Protein AF-A0A2B7Y7U6-F1 (afdb_monomer_lite)

Structure (mmCIF, N/CA/C/O backbone):
data_AF-A0A2B7Y7U6-F1
#
_entry.id   AF-A0A2B7Y7U6-F1
#
loop_
_atom_site.group_PDB
_atom_site.id
_atom_site.type_symbol
_atom_site.label_atom_id
_atom_site.label_alt_id
_atom_site.label_comp_id
_atom_site.label_asym_id
_atom_site.label_entity_id
_atom_site.label_seq_id
_atom_site.pdbx_PDB_ins_code
_atom_site.Cartn_x
_atom_site.Cartn_y
_atom_site.Cartn_z
_atom_site.occupancy
_atom_site.B_iso_or_equiv
_atom_site.auth_seq_id
_atom_site.auth_comp_id
_atom_site.auth_asym_id
_atom_site.auth_atom_id
_atom_site.pdbx_PDB_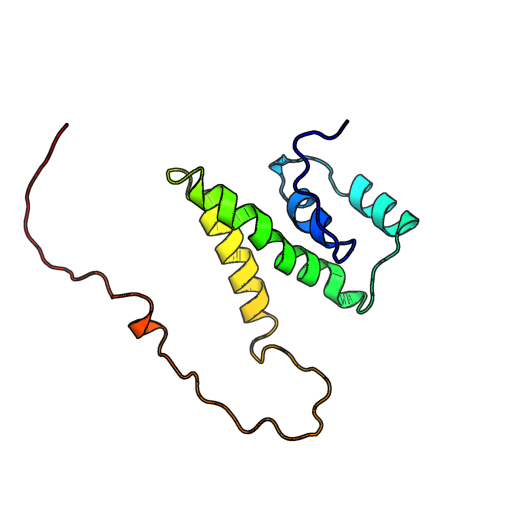model_num
ATOM 1 N N . MET A 1 1 ? -9.573 9.552 -15.386 1.00 75.38 1 MET A N 1
ATOM 2 C CA . MET A 1 1 ? -10.136 8.396 -16.118 1.00 75.38 1 MET A CA 1
ATOM 3 C C . MET A 1 1 ? -9.282 7.186 -15.773 1.00 75.38 1 MET A C 1
ATOM 5 O O . MET A 1 1 ? -8.075 7.367 -15.675 1.00 75.38 1 MET A O 1
ATOM 9 N N . LEU A 1 2 ? -9.892 6.034 -15.484 1.00 83.38 2 LEU A N 1
ATOM 10 C CA . LEU A 1 2 ? -9.206 4.809 -15.050 1.00 83.38 2 LEU A CA 1
ATOM 11 C C . LEU A 1 2 ? -9.377 3.739 -16.140 1.00 83.38 2 LEU A C 1
ATOM 13 O O . LEU A 1 2 ? -10.481 3.601 -16.663 1.00 83.38 2 LEU A O 1
ATOM 17 N N . PHE A 1 3 ? -8.309 3.019 -16.477 1.00 90.38 3 PHE A N 1
ATOM 18 C CA . PHE A 1 3 ? -8.276 1.981 -17.516 1.00 90.38 3 PHE A CA 1
ATOM 19 C C . PHE A 1 3 ? -7.699 0.680 -16.940 1.00 90.38 3 PHE A C 1
ATOM 21 O O . PHE A 1 3 ? -7.155 0.704 -15.836 1.00 90.38 3 PHE A O 1
ATOM 28 N N . ASP A 1 4 ? -7.840 -0.431 -17.670 1.00 91.06 4 ASP A N 1
ATOM 29 C CA . ASP A 1 4 ? -7.287 -1.751 -17.319 1.00 91.06 4 ASP A CA 1
ATOM 30 C C . ASP A 1 4 ? -7.669 -2.225 -15.907 1.00 91.06 4 ASP A C 1
ATOM 32 O O . ASP A 1 4 ? -6.826 -2.557 -15.070 1.00 91.06 4 ASP A O 1
ATOM 36 N N . SER A 1 5 ? -8.975 -2.226 -15.613 1.00 87.38 5 SER A N 1
ATOM 37 C CA . SER A 1 5 ? -9.464 -2.598 -14.287 1.00 87.38 5 SER A CA 1
ATOM 38 C C . SER A 1 5 ? -9.213 -4.079 -13.981 1.00 87.38 5 SER A C 1
ATOM 40 O O . SER A 1 5 ? -9.676 -4.981 -14.673 1.00 87.38 5 SER A O 1
ATOM 42 N N . CYS A 1 6 ? -8.532 -4.337 -12.865 1.00 89.00 6 CYS A N 1
ATOM 43 C CA . CYS A 1 6 ? -8.446 -5.658 -12.242 1.00 89.00 6 CYS A CA 1
ATOM 44 C C . CYS A 1 6 ? -9.458 -5.732 -11.089 1.00 89.00 6 CYS A C 1
ATOM 46 O O . CYS A 1 6 ? -9.090 -5.861 -9.918 1.00 89.00 6 CYS A O 1
ATOM 48 N N . ALA A 1 7 ? -10.735 -5.527 -11.432 1.00 90.50 7 ALA A N 1
ATOM 49 C CA . ALA A 1 7 ? -11.817 -5.387 -10.465 1.00 90.50 7 ALA A CA 1
ATOM 50 C C . ALA A 1 7 ? -12.068 -6.696 -9.707 1.00 90.50 7 ALA A C 1
ATOM 52 O O . ALA A 1 7 ? -12.068 -7.784 -10.280 1.00 90.50 7 ALA A O 1
ATOM 53 N N . PHE A 1 8 ? -12.317 -6.576 -8.409 1.00 91.94 8 PHE A N 1
ATOM 54 C CA . PHE A 1 8 ? -12.703 -7.676 -7.537 1.00 91.94 8 PHE A CA 1
ATOM 55 C C . PHE A 1 8 ? -13.591 -7.131 -6.419 1.00 91.94 8 PHE A C 1
ATOM 57 O O . PHE A 1 8 ? -13.608 -5.928 -6.157 1.00 91.94 8 PHE A O 1
ATOM 64 N N . TRP A 1 9 ? -14.346 -8.010 -5.768 1.00 94.81 9 TRP A N 1
ATOM 65 C CA . TRP A 1 9 ? -15.135 -7.641 -4.598 1.00 94.81 9 TRP A CA 1
ATOM 66 C C . TRP A 1 9 ? -14.305 -7.889 -3.338 1.00 94.81 9 TRP A C 1
ATOM 68 O O . TRP A 1 9 ? -13.852 -9.010 -3.105 1.00 94.81 9 TRP A O 1
ATOM 78 N N . GLY A 1 10 ? -14.060 -6.845 -2.552 1.00 92.00 10 GLY A N 1
ATOM 79 C CA . GLY A 1 10 ? -13.177 -6.920 -1.396 1.00 92.00 10 GLY A CA 1
ATOM 80 C C . GLY A 1 10 ? -13.219 -5.662 -0.540 1.00 92.00 10 GLY A C 1
ATOM 81 O O . GLY A 1 10 ? -14.082 -4.800 -0.710 1.00 92.00 10 GLY A O 1
ATOM 82 N N . HIS A 1 11 ? -12.279 -5.574 0.398 1.00 94.31 11 HIS A N 1
ATOM 83 C CA . HIS A 1 11 ? -12.168 -4.424 1.287 1.00 94.31 11 HIS A CA 1
ATOM 84 C C . HIS A 1 11 ? -11.877 -3.148 0.485 1.00 94.31 11 HIS A C 1
ATOM 86 O O . HIS A 1 11 ? -10.999 -3.144 -0.375 1.00 94.31 11 HIS A O 1
ATOM 92 N N . ASN A 1 12 ? -12.589 -2.058 0.774 1.00 92.44 12 ASN A N 1
ATOM 93 C CA . ASN A 1 12 ? -12.475 -0.796 0.031 1.00 92.44 12 ASN A CA 1
ATOM 94 C C . ASN A 1 12 ? -11.057 -0.200 0.077 1.00 92.44 12 ASN A C 1
ATOM 96 O O . ASN A 1 12 ? -10.655 0.511 -0.836 1.00 92.44 12 ASN A O 1
ATOM 100 N N . GLU A 1 13 ? -10.292 -0.470 1.135 1.00 93.12 13 GLU A N 1
ATOM 101 C CA . GLU A 1 13 ? -8.903 -0.014 1.255 1.00 93.12 13 GLU A CA 1
ATOM 102 C C . GLU A 1 13 ? -7.922 -0.842 0.408 1.00 93.12 13 GLU A C 1
ATOM 104 O O . GLU A 1 13 ? -6.768 -0.459 0.265 1.00 93.12 13 GLU A O 1
ATOM 109 N N . ALA A 1 14 ? -8.341 -1.961 -0.189 1.00 90.75 14 ALA A N 1
ATOM 110 C CA . ALA A 1 14 ? -7.427 -2.843 -0.912 1.00 90.75 14 ALA A CA 1
ATOM 111 C C . ALA A 1 14 ? -6.788 -2.178 -2.146 1.00 90.75 14 ALA A C 1
ATOM 113 O O . ALA A 1 14 ? -5.606 -2.397 -2.415 1.00 90.75 14 ALA A O 1
ATOM 114 N N . ASP A 1 15 ? -7.520 -1.303 -2.842 1.00 88.38 15 ASP A N 1
ATOM 115 C CA . ASP A 1 15 ? -6.984 -0.551 -3.986 1.00 88.38 15 ASP A CA 1
ATOM 116 C C . ASP A 1 15 ? -6.022 0.576 -3.573 1.00 88.38 15 ASP A C 1
ATOM 118 O O . ASP A 1 15 ? -5.200 1.038 -4.370 1.00 88.38 15 ASP A O 1
ATOM 122 N N . LEU A 1 16 ? -6.056 0.996 -2.306 1.00 88.62 16 LEU A N 1
ATOM 123 C CA . LEU A 1 16 ? -5.178 2.044 -1.793 1.00 88.62 16 LEU A CA 1
ATOM 124 C C . LEU A 1 16 ? -3.721 1.583 -1.662 1.00 88.62 16 LEU A C 1
ATOM 126 O O . LEU A 1 16 ? -2.813 2.415 -1.753 1.00 88.62 16 LEU A O 1
ATOM 130 N N . GLY A 1 17 ? -3.488 0.276 -1.493 1.00 81.44 17 GLY A N 1
ATOM 131 C CA . GLY A 1 17 ? -2.144 -0.302 -1.415 1.00 81.44 17 GLY A CA 1
ATOM 132 C C . GLY A 1 17 ? -1.309 0.020 -2.657 1.00 81.44 17 GLY A C 1
ATOM 133 O O . GLY A 1 17 ? -0.164 0.455 -2.549 1.00 81.44 17 GLY A O 1
ATOM 134 N N . THR A 1 18 ? -1.908 -0.079 -3.849 1.00 78.88 18 THR A N 1
ATOM 135 C CA . THR A 1 18 ? -1.268 0.309 -5.118 1.00 78.88 18 THR A CA 1
ATOM 136 C C . THR A 1 18 ? -0.949 1.795 -5.163 1.00 78.88 18 THR A C 1
ATOM 138 O O . THR A 1 18 ? 0.113 2.199 -5.628 1.00 78.88 18 THR A O 1
ATOM 141 N N . TRP A 1 19 ? -1.884 2.612 -4.688 1.00 83.12 19 TRP A N 1
ATOM 142 C CA . TRP A 1 19 ? -1.875 4.065 -4.807 1.00 83.12 19 TRP A CA 1
ATOM 143 C C . TRP A 1 19 ? -0.902 4.763 -3.851 1.00 83.12 19 TRP A C 1
ATOM 145 O O . TRP A 1 19 ? -0.574 5.929 -4.073 1.00 83.12 19 TRP A O 1
ATOM 155 N N . ARG A 1 20 ? -0.392 4.057 -2.828 1.00 79.25 20 ARG A N 1
ATOM 156 C CA . ARG A 1 20 ? 0.719 4.532 -1.978 1.00 79.25 20 ARG A CA 1
ATOM 157 C C . ARG A 1 20 ? 2.039 4.600 -2.735 1.00 79.25 20 ARG A C 1
ATOM 159 O O . ARG A 1 20 ? 2.899 5.407 -2.389 1.00 79.25 20 ARG A O 1
ATOM 166 N N . ALA A 1 21 ? 2.221 3.762 -3.753 1.00 78.88 21 ALA A N 1
ATOM 167 C CA . ALA A 1 21 ? 3.472 3.735 -4.483 1.00 78.88 21 ALA A CA 1
ATOM 168 C C . ALA A 1 21 ? 3.722 5.074 -5.189 1.00 78.88 21 ALA A C 1
ATOM 170 O O . ALA A 1 21 ? 2.869 5.575 -5.927 1.00 78.88 21 ALA A O 1
ATOM 171 N N . ALA A 1 22 ? 4.936 5.610 -5.024 1.00 79.31 22 ALA A N 1
ATOM 172 C CA . ALA A 1 22 ? 5.340 6.910 -5.566 1.00 79.31 22 ALA A CA 1
ATOM 173 C C . ALA A 1 22 ? 5.062 7.060 -7.074 1.00 79.31 22 ALA A C 1
ATOM 175 O O . ALA A 1 22 ? 4.768 8.154 -7.547 1.00 79.31 22 ALA A O 1
ATOM 176 N N . ARG A 1 23 ? 5.073 5.943 -7.816 1.00 81.31 23 ARG A N 1
ATOM 177 C CA . ARG A 1 23 ? 4.791 5.870 -9.258 1.00 81.31 23 ARG A CA 1
ATOM 178 C C . ARG A 1 23 ? 3.430 6.445 -9.681 1.00 81.31 23 ARG A C 1
ATOM 180 O O . ARG A 1 23 ? 3.315 6.883 -10.817 1.00 81.31 23 ARG A O 1
ATOM 187 N N . TYR A 1 24 ? 2.424 6.468 -8.801 1.00 83.38 24 TYR A N 1
ATOM 188 C CA . TYR A 1 24 ? 1.087 6.988 -9.133 1.00 83.38 24 TYR A CA 1
ATOM 189 C C . TYR A 1 24 ? 0.865 8.451 -8.753 1.00 83.38 24 TYR A C 1
ATOM 191 O O . TYR A 1 24 ? -0.141 9.027 -9.155 1.00 83.38 24 TYR A O 1
ATOM 199 N N . ASN A 1 25 ? 1.782 9.056 -7.992 1.00 82.81 25 ASN A N 1
ATOM 200 C CA . ASN A 1 25 ? 1.777 10.483 -7.660 1.00 82.81 25 ASN A CA 1
ATOM 201 C C . ASN A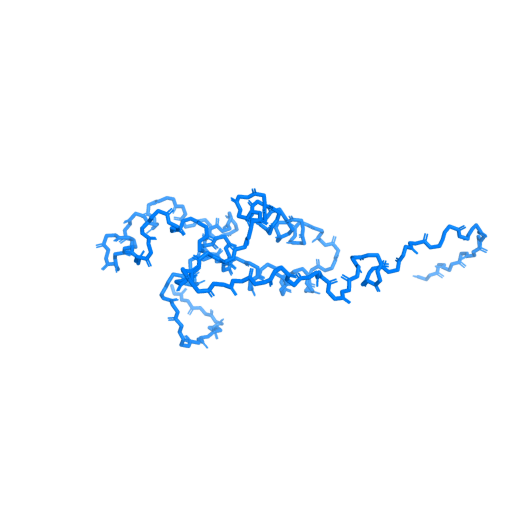 1 25 ? 0.422 11.052 -7.164 1.00 82.81 25 ASN A C 1
ATOM 203 O O . ASN A 1 25 ? 0.087 12.205 -7.427 1.00 82.81 25 ASN A O 1
ATOM 207 N N . LEU A 1 26 ? -0.375 10.252 -6.446 1.00 84.12 26 LEU A N 1
ATOM 208 C CA . LEU A 1 26 ? -1.661 10.695 -5.885 1.00 84.12 26 LEU A CA 1
ATOM 209 C C . LEU A 1 26 ? 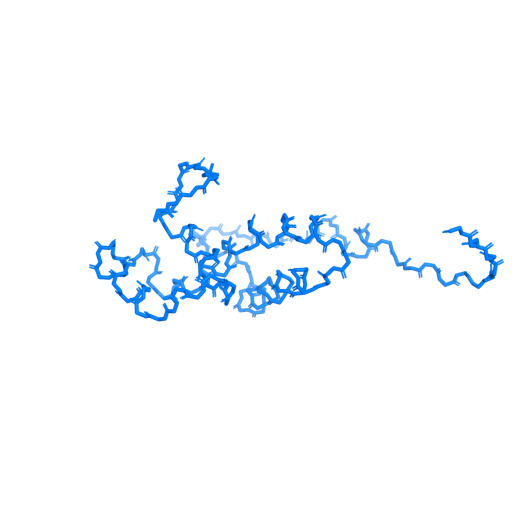-1.465 11.591 -4.649 1.00 84.12 26 LEU A C 1
ATOM 211 O O . LEU A 1 26 ? -2.222 12.537 -4.424 1.00 84.12 26 LEU A O 1
ATOM 215 N N . GLY A 1 27 ? -0.412 11.315 -3.872 1.00 81.75 27 GLY A N 1
ATOM 216 C CA . GLY A 1 27 ? 0.033 12.132 -2.744 1.00 81.75 27 GLY A CA 1
ATOM 217 C C . GLY A 1 27 ? -0.925 12.167 -1.545 1.00 81.75 27 GLY A C 1
ATOM 218 O O . GLY A 1 27 ? -2.023 11.612 -1.548 1.00 81.75 27 GLY A O 1
ATOM 219 N N . ALA A 1 28 ? -0.508 12.861 -0.484 1.00 86.06 28 ALA A N 1
ATOM 220 C CA . ALA A 1 28 ? -1.285 13.005 0.751 1.00 86.06 28 ALA A CA 1
ATOM 221 C C . ALA A 1 28 ? -2.692 13.635 0.583 1.00 86.06 28 ALA A C 1
ATOM 223 O O . ALA A 1 28 ? -3.604 13.205 1.301 1.00 86.06 28 ALA A O 1
ATOM 224 N N . PRO A 1 29 ? -2.923 14.610 -0.328 1.00 91.12 29 PRO A N 1
ATOM 225 C CA . PRO A 1 29 ? -4.250 15.201 -0.517 1.00 91.12 29 PRO A CA 1
ATOM 226 C C . PRO A 1 29 ? -5.306 14.176 -0.932 1.00 91.12 29 PRO A C 1
ATOM 228 O O . PRO A 1 29 ? -6.414 14.191 -0.398 1.00 91.12 29 PRO A O 1
ATOM 231 N N . PHE A 1 30 ? -4.944 13.239 -1.814 1.00 91.44 30 PHE A N 1
ATOM 232 C CA . PHE A 1 30 ? -5.837 12.172 -2.252 1.00 91.44 30 PHE A CA 1
ATOM 233 C C . PHE A 1 30 ? -6.300 11.309 -1.071 1.00 91.44 30 PHE A C 1
ATOM 235 O O . PHE A 1 30 ? -7.498 11.160 -0.834 1.00 91.44 30 PHE A O 1
ATOM 242 N N . PHE A 1 31 ? -5.358 10.809 -0.266 1.00 90.50 31 PHE A N 1
ATOM 243 C CA . PHE A 1 31 ? -5.682 9.974 0.893 1.00 90.50 31 PHE A CA 1
ATOM 244 C C . PHE A 1 31 ? -6.474 10.730 1.962 1.00 90.50 31 PHE A C 1
ATOM 246 O O . PHE A 1 31 ? -7.269 10.131 2.683 1.00 90.50 31 PHE A O 1
ATOM 253 N N . LYS A 1 32 ? -6.267 12.044 2.109 1.00 92.38 32 LYS A N 1
ATOM 254 C CA . LYS A 1 32 ? -7.060 12.875 3.024 1.00 92.38 32 LYS A CA 1
ATOM 255 C C . LYS A 1 32 ? -8.527 12.936 2.589 1.00 92.38 32 LYS A C 1
ATOM 257 O O . LYS A 1 32 ? -9.406 12.679 3.408 1.00 92.38 32 LYS A O 1
ATOM 262 N N . GLU A 1 33 ? -8.787 13.222 1.316 1.00 94.94 33 GLU A N 1
ATOM 263 C CA . GLU A 1 33 ? -10.157 13.284 0.796 1.00 94.94 33 GLU A CA 1
ATOM 264 C C . GLU A 1 33 ? -10.822 11.904 0.733 1.00 94.94 33 GLU A C 1
ATOM 266 O O . GLU A 1 33 ? -12.006 11.786 1.045 1.00 94.94 33 GLU A O 1
ATOM 271 N N . TYR A 1 34 ? -10.067 10.845 0.416 1.00 93.38 34 TYR A N 1
ATOM 272 C CA . TYR A 1 34 ? -10.576 9.472 0.459 1.00 93.38 34 TYR A CA 1
ATOM 273 C C . TYR A 1 34 ? -11.067 9.108 1.864 1.00 93.38 34 TYR A C 1
ATOM 275 O O . TYR A 1 34 ? -12.220 8.713 2.030 1.00 93.38 34 TYR A O 1
ATOM 283 N N . ARG A 1 35 ? -10.232 9.332 2.890 1.00 92.94 35 ARG A N 1
ATOM 284 C CA . ARG A 1 35 ? -10.592 9.083 4.297 1.00 92.94 35 ARG A CA 1
ATOM 285 C C . ARG A 1 35 ? -11.809 9.895 4.737 1.00 92.94 35 ARG A C 1
ATOM 287 O O . ARG A 1 35 ? -12.638 9.385 5.478 1.00 92.94 35 ARG A O 1
ATOM 294 N N . LYS A 1 36 ? -11.949 11.136 4.260 1.00 95.31 36 LYS A N 1
ATOM 295 C CA . LYS A 1 36 ? -13.115 11.983 4.554 1.00 95.31 36 LYS A CA 1
ATOM 296 C C . LYS A 1 36 ? -14.413 11.431 3.954 1.00 95.31 36 LYS A C 1
ATOM 298 O O . LYS A 1 36 ? -15.462 11.580 4.568 1.00 95.31 36 LYS A O 1
ATOM 303 N N . LYS A 1 37 ? -14.355 10.839 2.757 1.00 95.62 37 LYS A N 1
ATOM 304 C CA . LYS A 1 37 ? -15.540 10.338 2.041 1.00 95.62 37 LYS A CA 1
ATOM 305 C C . LYS A 1 37 ? -15.934 8.919 2.436 1.00 95.62 37 LYS A C 1
ATOM 307 O O . LYS A 1 37 ? -17.115 8.660 2.617 1.00 95.62 37 LYS A O 1
ATOM 312 N N . MET A 1 38 ? -14.958 8.021 2.531 1.00 94.50 38 MET A N 1
ATOM 313 C CA . MET A 1 38 ? -15.196 6.595 2.773 1.00 94.50 38 MET A CA 1
ATOM 314 C C . MET A 1 38 ? -15.104 6.217 4.251 1.00 94.50 38 MET A C 1
ATOM 316 O O . MET A 1 38 ? -15.628 5.181 4.645 1.00 94.50 38 MET A O 1
ATOM 320 N N . GLY A 1 39 ? -14.444 7.042 5.065 1.00 93.50 39 GLY A N 1
ATOM 321 C CA . GLY A 1 39 ? -14.036 6.656 6.409 1.00 93.50 39 GLY A CA 1
ATOM 322 C C . GLY A 1 39 ? -12.804 5.749 6.408 1.00 93.50 39 GLY A C 1
ATOM 323 O O . GLY A 1 39 ? -12.277 5.360 5.365 1.00 93.50 39 GLY A O 1
ATOM 324 N N . VAL A 1 40 ? -12.328 5.462 7.615 1.00 94.38 40 VAL A N 1
ATOM 325 C CA . VAL A 1 40 ? -11.253 4.507 7.908 1.00 94.38 40 VAL A CA 1
ATOM 326 C C . VAL A 1 40 ? -11.926 3.296 8.541 1.00 94.38 40 VAL A C 1
ATOM 328 O O . VAL A 1 40 ? -12.662 3.480 9.515 1.00 94.38 40 VAL A O 1
ATOM 331 N N . SER A 1 41 ? -11.708 2.096 8.001 1.00 92.88 41 SER A N 1
ATOM 332 C CA . SER A 1 41 ? -12.280 0.875 8.572 1.00 92.88 41 SER A CA 1
ATOM 333 C C . SER A 1 41 ? -11.636 0.553 9.921 1.00 92.88 41 SER A C 1
ATOM 335 O O . SER A 1 41 ? -10.463 0.862 10.151 1.00 92.88 41 SER A O 1
ATOM 337 N N . GLU A 1 42 ? -12.393 -0.078 10.815 1.00 91.50 42 GLU A N 1
ATOM 338 C CA . GLU A 1 42 ? -11.850 -0.574 12.082 1.00 91.50 42 GLU A CA 1
ATOM 339 C C . GLU A 1 42 ? -10.943 -1.802 11.848 1.00 91.50 42 GLU A C 1
ATOM 341 O O . GLU A 1 42 ? -11.251 -2.610 10.964 1.00 91.50 42 GLU A O 1
ATOM 346 N N . PRO A 1 43 ? -9.853 -1.977 12.621 1.00 92.25 43 PRO A N 1
ATOM 347 C CA . PRO A 1 43 ? -9.299 -1.044 13.615 1.00 92.25 43 PRO A CA 1
ATOM 348 C C . PRO A 1 43 ? -8.629 0.169 12.953 1.00 92.25 43 PRO A C 1
ATOM 350 O O . PRO A 1 43 ? -7.849 0.018 12.010 1.00 92.25 43 PRO A O 1
ATOM 353 N N . LYS A 1 44 ? -8.931 1.394 13.393 1.00 93.06 44 LYS A N 1
ATOM 354 C CA . LYS A 1 44 ? -8.427 2.614 12.727 1.00 93.06 44 LYS A CA 1
ATOM 355 C C . LYS A 1 44 ? -6.902 2.750 12.762 1.00 93.06 44 LYS A C 1
ATOM 357 O O . LYS A 1 44 ? -6.314 3.307 11.835 1.00 93.06 44 LYS A O 1
ATOM 362 N N . GLU A 1 45 ? -6.278 2.266 13.825 1.00 91.38 45 GLU A N 1
ATOM 363 C CA . GLU A 1 45 ? -4.835 2.255 14.058 1.00 91.38 45 GLU A CA 1
ATOM 364 C C . GLU A 1 45 ? -4.071 1.425 13.020 1.00 91.38 45 GLU A C 1
ATOM 366 O O . GLU A 1 45 ? -2.964 1.799 12.636 1.00 91.38 45 GLU A O 1
ATOM 371 N N . ASP A 1 46 ? -4.698 0.373 12.493 1.00 92.00 46 ASP A N 1
ATOM 372 C CA . ASP A 1 46 ? -4.088 -0.557 11.542 1.00 92.00 46 ASP A CA 1
ATOM 373 C C . ASP A 1 46 ? -4.228 -0.096 10.087 1.00 92.00 46 ASP A C 1
ATOM 375 O O . ASP A 1 46 ? -3.881 -0.829 9.163 1.00 92.00 46 ASP A O 1
ATOM 379 N N . TRP A 1 47 ? -4.737 1.113 9.836 1.00 91.88 47 TRP A N 1
ATOM 380 C CA . TRP A 1 47 ? -4.940 1.623 8.478 1.00 91.88 47 TRP A CA 1
ATOM 381 C C . TRP A 1 47 ? -3.674 1.532 7.616 1.00 91.88 47 TRP A C 1
ATOM 383 O O . TRP A 1 47 ? -3.718 1.040 6.489 1.00 91.88 47 TRP A O 1
ATOM 393 N N . ASP A 1 48 ? -2.533 2.018 8.111 1.00 92.00 48 ASP A N 1
ATOM 394 C CA . ASP A 1 48 ? -1.296 2.012 7.319 1.00 92.00 48 ASP A CA 1
ATOM 395 C C . ASP A 1 48 ? -0.745 0.591 7.134 1.00 92.00 48 ASP A C 1
ATOM 397 O O . ASP A 1 48 ? -0.259 0.250 6.056 1.00 92.00 48 ASP A O 1
ATOM 401 N N . ASP A 1 49 ? -0.901 -0.272 8.138 1.00 93.00 49 ASP A N 1
ATOM 402 C CA . ASP A 1 49 ? -0.442 -1.659 8.077 1.00 93.00 49 ASP A CA 1
ATOM 403 C C . ASP A 1 49 ? -1.315 -2.523 7.168 1.00 93.00 49 ASP A C 1
ATOM 405 O O . ASP A 1 49 ? -0.776 -3.318 6.403 1.00 93.00 49 ASP A O 1
ATOM 409 N N . ARG A 1 50 ? -2.637 -2.308 7.136 1.00 92.50 50 ARG A N 1
ATOM 410 C CA . ARG A 1 50 ? -3.524 -2.928 6.139 1.00 92.50 50 ARG A CA 1
ATOM 411 C C . ARG A 1 50 ? -3.138 -2.522 4.726 1.00 92.50 50 ARG A C 1
ATOM 413 O O . ARG A 1 50 ? -3.058 -3.366 3.841 1.00 92.50 50 ARG A O 1
ATOM 420 N N . ASN A 1 51 ? -2.851 -1.241 4.508 1.00 92.19 51 ASN A N 1
ATOM 421 C CA . ASN A 1 51 ? -2.414 -0.774 3.196 1.00 92.19 51 ASN A CA 1
ATOM 422 C C . ASN A 1 51 ? -1.063 -1.376 2.783 1.00 92.19 51 ASN A C 1
ATOM 424 O O . ASN A 1 51 ? -0.895 -1.751 1.622 1.00 92.19 51 ASN A O 1
ATOM 428 N N . ALA A 1 52 ? -0.121 -1.500 3.721 1.00 91.94 52 ALA A N 1
ATOM 429 C CA . ALA A 1 52 ? 1.133 -2.214 3.501 1.00 91.94 52 ALA A CA 1
ATOM 430 C C . ALA A 1 52 ? 0.900 -3.703 3.208 1.00 91.94 52 ALA A C 1
ATOM 432 O O . ALA A 1 52 ? 1.530 -4.251 2.310 1.00 91.94 52 ALA A O 1
ATOM 433 N N . LEU A 1 53 ? -0.056 -4.340 3.886 1.00 92.81 53 LEU A N 1
ATOM 434 C CA . LEU A 1 53 ? -0.438 -5.733 3.656 1.00 92.81 53 LEU A CA 1
ATOM 435 C C . LEU A 1 53 ? -1.084 -5.946 2.277 1.00 92.81 53 LEU A C 1
ATOM 437 O O . LEU A 1 53 ? -0.900 -6.999 1.667 1.00 92.81 53 LEU A O 1
ATOM 441 N N . TYR A 1 54 ? -1.811 -4.956 1.752 1.00 93.25 54 TYR A N 1
ATOM 442 C CA . TYR A 1 54 ? -2.409 -5.019 0.415 1.00 93.25 54 TYR A CA 1
ATOM 443 C C . TYR A 1 54 ? -1.421 -4.707 -0.718 1.00 93.25 54 TYR A C 1
ATOM 445 O O . TYR A 1 54 ? -1.634 -5.156 -1.846 1.00 93.25 54 TYR A O 1
ATOM 453 N N . ALA A 1 55 ? -0.329 -3.983 -0.456 1.00 91.06 55 ALA A N 1
ATOM 454 C CA . ALA A 1 55 ? 0.655 -3.614 -1.478 1.00 91.06 55 ALA A CA 1
ATOM 455 C C . ALA A 1 55 ? 1.299 -4.820 -2.214 1.00 91.06 55 ALA A C 1
ATOM 457 O O . ALA A 1 55 ? 1.352 -4.781 -3.452 1.00 91.06 55 ALA A O 1
ATOM 458 N N . PRO A 1 56 ? 1.685 -5.933 -1.543 1.00 91.69 56 PRO A N 1
ATOM 459 C CA . PRO A 1 56 ? 2.217 -7.132 -2.194 1.00 91.69 56 PRO A CA 1
ATOM 460 C C . PRO A 1 56 ? 1.347 -7.704 -3.315 1.00 91.69 56 PRO A C 1
ATOM 462 O O . PRO A 1 56 ? 1.893 -8.242 -4.278 1.00 91.69 56 PRO A O 1
ATOM 465 N N . ARG A 1 57 ? 0.014 -7.538 -3.254 1.00 90.88 57 ARG A N 1
ATOM 466 C CA . ARG A 1 57 ? -0.903 -7.957 -4.333 1.00 90.88 57 ARG A CA 1
ATOM 467 C C . ARG A 1 57 ? -0.503 -7.365 -5.685 1.00 90.88 57 ARG A C 1
ATOM 469 O O . ARG A 1 57 ? -0.718 -7.998 -6.713 1.00 90.88 57 ARG A O 1
ATOM 476 N N . TYR A 1 58 ? 0.067 -6.165 -5.682 1.00 89.25 58 TYR A N 1
ATOM 477 C CA . TYR A 1 58 ? 0.440 -5.430 -6.885 1.00 89.25 58 TYR A CA 1
ATOM 478 C C . TYR A 1 58 ? 1.947 -5.460 -7.134 1.00 89.25 58 TYR A C 1
ATOM 480 O O . TYR A 1 58 ? 2.373 -5.571 -8.282 1.00 89.25 58 TYR A O 1
ATOM 488 N N . ASP A 1 59 ? 2.761 -5.400 -6.081 1.00 91.31 59 ASP A N 1
ATOM 489 C CA . ASP A 1 59 ? 4.216 -5.351 -6.234 1.00 91.31 59 ASP A CA 1
ATOM 490 C C . ASP A 1 59 ? 4.817 -6.714 -6.637 1.00 91.31 59 ASP A C 1
ATOM 492 O O . ASP A 1 59 ? 5.794 -6.747 -7.387 1.00 91.31 59 ASP A O 1
ATOM 496 N N . LEU A 1 60 ? 4.208 -7.844 -6.244 1.00 93.19 60 LEU A N 1
ATOM 497 C CA . LEU A 1 60 ? 4.664 -9.177 -6.666 1.00 93.19 60 LEU A CA 1
ATOM 498 C C . LEU A 1 60 ? 4.446 -9.434 -8.171 1.00 93.19 60 LEU A C 1
ATOM 500 O O . LEU A 1 60 ? 5.408 -9.829 -8.835 1.00 93.19 60 LEU A O 1
ATOM 504 N N . PRO A 1 61 ? 3.261 -9.165 -8.764 1.00 93.25 61 PRO A N 1
ATOM 505 C CA . PRO A 1 61 ? 3.103 -9.218 -10.217 1.00 93.25 61 PRO A CA 1
ATOM 506 C C . PRO A 1 61 ? 4.061 -8.288 -10.969 1.00 93.25 61 PRO A C 1
ATOM 508 O O . PRO A 1 61 ? 4.616 -8.689 -11.991 1.00 93.25 61 PRO A O 1
ATOM 511 N N . LEU A 1 62 ? 4.310 -7.076 -10.456 1.00 90.88 62 LEU A N 1
ATOM 512 C CA . LEU A 1 62 ? 5.297 -6.168 -11.050 1.00 90.88 62 LEU A CA 1
ATOM 513 C C . LEU A 1 62 ? 6.706 -6.767 -11.007 1.00 90.88 62 LEU A C 1
ATOM 515 O O . LEU A 1 62 ? 7.417 -6.710 -12.005 1.00 90.88 62 LEU A O 1
ATOM 519 N N . SER A 1 63 ? 7.093 -7.412 -9.905 1.00 94.50 63 SER A N 1
ATOM 520 C CA . SER A 1 63 ? 8.373 -8.122 -9.821 1.00 94.50 63 SER A CA 1
ATOM 521 C C . SER A 1 63 ? 8.481 -9.276 -10.822 1.00 94.50 63 SER A C 1
ATOM 523 O O . SER A 1 63 ? 9.575 -9.540 -11.315 1.00 94.50 63 SER A O 1
ATOM 525 N N . ALA A 1 64 ? 7.383 -9.977 -11.111 1.00 95.25 64 ALA A N 1
ATOM 526 C CA . ALA A 1 64 ? 7.375 -11.058 -12.095 1.00 95.25 64 ALA A CA 1
ATOM 527 C C . ALA A 1 64 ? 7.472 -10.528 -13.536 1.00 95.25 64 ALA A C 1
ATOM 529 O O . ALA A 1 64 ? 8.125 -11.145 -14.378 1.00 95.25 64 ALA A O 1
ATOM 530 N N . MET A 1 65 ? 6.842 -9.383 -13.813 1.00 94.94 65 MET A N 1
ATOM 531 C CA . MET A 1 65 ? 6.848 -8.740 -15.128 1.00 94.94 65 MET A CA 1
ATOM 532 C C . MET A 1 65 ? 8.189 -8.057 -15.433 1.00 94.94 65 MET A C 1
ATOM 534 O O . MET A 1 65 ? 8.725 -8.205 -16.528 1.00 94.94 65 MET A O 1
ATOM 538 N N . PHE A 1 66 ? 8.760 -7.356 -14.454 1.00 92.88 66 PHE A N 1
ATOM 539 C CA . PHE A 1 66 ? 10.001 -6.590 -14.581 1.00 92.88 66 PHE A CA 1
ATOM 540 C C . PHE A 1 66 ? 11.153 -7.292 -13.858 1.00 92.88 66 PHE A C 1
ATOM 542 O O . PHE A 1 66 ? 11.689 -6.798 -12.869 1.00 92.88 66 PHE A O 1
ATOM 549 N N . ARG A 1 67 ? 11.533 -8.470 -14.359 1.00 92.69 67 ARG A N 1
ATOM 550 C CA . ARG A 1 67 ? 12.532 -9.350 -13.722 1.00 92.69 67 ARG A CA 1
ATOM 551 C C . ARG A 1 67 ? 13.906 -8.695 -13.544 1.00 92.69 67 ARG A C 1
ATOM 553 O O . ARG A 1 67 ? 14.573 -8.950 -12.548 1.00 92.69 67 ARG A O 1
ATOM 560 N N . GLU A 1 68 ? 14.288 -7.831 -14.482 1.00 95.81 68 GLU A N 1
ATOM 561 C CA . GLU A 1 68 ? 15.558 -7.089 -14.458 1.00 95.81 68 GLU A CA 1
ATOM 562 C C . GLU A 1 68 ? 15.541 -5.901 -13.479 1.00 95.81 68 GLU A C 1
ATOM 564 O O . GLU A 1 68 ? 16.574 -5.291 -13.212 1.00 95.81 68 GLU A O 1
ATOM 569 N N . GLU A 1 69 ? 14.372 -5.553 -12.929 1.00 93.62 69 GLU A N 1
ATOM 570 C CA . GLU A 1 69 ? 14.205 -4.435 -12.005 1.00 93.62 69 GLU A CA 1
ATOM 571 C C . GLU A 1 69 ? 13.976 -4.939 -10.571 1.00 93.62 69 GLU A C 1
ATOM 573 O O . GLU A 1 69 ? 12.832 -5.116 -10.135 1.00 93.62 69 GLU A O 1
ATOM 578 N N . PRO A 1 70 ? 15.040 -5.094 -9.759 1.00 92.69 70 PRO A N 1
ATOM 579 C CA . PRO A 1 70 ? 14.918 -5.654 -8.412 1.00 92.69 70 PRO A CA 1
ATOM 580 C C . PRO A 1 70 ? 14.098 -4.769 -7.463 1.00 92.69 70 PRO A C 1
ATOM 582 O O . PRO A 1 70 ? 13.676 -5.226 -6.402 1.00 92.69 70 PRO A O 1
ATOM 585 N N . LYS A 1 71 ? 13.840 -3.506 -7.832 1.00 91.56 71 LYS A N 1
ATOM 586 C CA . LYS A 1 71 ? 13.121 -2.529 -7.006 1.00 91.56 71 LYS A CA 1
ATOM 587 C C . LYS A 1 71 ? 11.750 -3.036 -6.551 1.00 91.56 71 LYS A C 1
ATOM 589 O O . LYS A 1 71 ? 11.407 -2.847 -5.392 1.00 91.56 71 LYS A O 1
ATOM 594 N N . PHE A 1 72 ? 10.996 -3.716 -7.417 1.00 91.38 72 PHE A N 1
ATOM 595 C CA . PHE A 1 72 ? 9.648 -4.188 -7.083 1.00 91.38 72 PHE A CA 1
ATOM 596 C C . PHE A 1 72 ? 9.688 -5.330 -6.069 1.00 91.38 72 PHE A C 1
ATOM 598 O O . PHE A 1 72 ? 8.934 -5.324 -5.097 1.00 91.38 72 PHE A O 1
ATOM 605 N N . ARG A 1 73 ? 10.639 -6.259 -6.239 1.00 93.38 73 ARG A N 1
ATOM 606 C CA . ARG A 1 73 ? 10.878 -7.326 -5.266 1.00 93.38 73 ARG A CA 1
ATOM 607 C C . ARG A 1 73 ? 11.320 -6.757 -3.924 1.00 93.38 73 ARG A C 1
ATOM 609 O O . ARG A 1 73 ? 10.798 -7.159 -2.891 1.00 93.38 73 ARG A O 1
ATOM 616 N N . ASN A 1 74 ? 12.245 -5.800 -3.945 1.00 94.06 74 ASN A N 1
ATOM 617 C CA . ASN A 1 74 ? 12.775 -5.175 -2.738 1.00 94.06 74 ASN A CA 1
ATOM 618 C C . ASN A 1 74 ? 11.698 -4.384 -1.986 1.00 94.06 74 ASN A C 1
ATOM 620 O O . ASN A 1 74 ? 11.651 -4.459 -0.765 1.00 94.06 74 ASN A O 1
ATOM 624 N N . MET A 1 75 ? 10.809 -3.679 -2.694 1.00 91.06 75 MET A N 1
ATOM 625 C CA . MET A 1 75 ? 9.664 -2.989 -2.089 1.00 91.06 75 MET A CA 1
ATOM 626 C C . MET A 1 75 ? 8.719 -3.967 -1.387 1.00 91.06 75 MET A C 1
ATOM 628 O O . MET A 1 75 ? 8.392 -3.763 -0.220 1.00 91.06 75 MET A O 1
ATOM 632 N N . ALA A 1 76 ? 8.337 -5.055 -2.064 1.00 92.56 76 ALA A N 1
ATOM 633 C CA . ALA A 1 76 ? 7.480 -6.077 -1.471 1.00 92.56 76 ALA A CA 1
ATOM 634 C C . ALA A 1 76 ? 8.145 -6.724 -0.244 1.00 92.56 76 ALA A C 1
ATOM 636 O O . ALA A 1 76 ? 7.513 -6.860 0.801 1.00 92.56 76 ALA A O 1
ATOM 637 N N . MET A 1 77 ? 9.429 -7.087 -0.345 1.00 94.81 77 MET A N 1
ATOM 638 C CA . MET A 1 77 ? 10.192 -7.657 0.771 1.00 94.81 77 MET A CA 1
ATOM 639 C C . MET A 1 77 ? 10.303 -6.691 1.953 1.00 94.81 77 MET A C 1
ATOM 641 O O . MET A 1 77 ? 10.157 -7.126 3.089 1.00 94.81 77 MET A O 1
ATOM 645 N N . ALA A 1 78 ? 10.525 -5.399 1.703 1.00 93.44 78 ALA A N 1
ATOM 646 C CA . ALA A 1 78 ? 10.639 -4.394 2.754 1.00 93.44 78 ALA A CA 1
ATOM 647 C C . ALA A 1 78 ? 9.326 -4.210 3.529 1.00 93.44 78 ALA A C 1
ATOM 649 O O . ALA A 1 78 ? 9.350 -4.199 4.757 1.00 93.44 78 ALA A O 1
ATOM 650 N N . GLU A 1 79 ? 8.182 -4.115 2.842 1.00 92.50 79 GLU A N 1
ATOM 651 C CA . GLU A 1 79 ? 6.877 -4.011 3.515 1.00 92.50 79 GLU A CA 1
ATOM 652 C C . GLU A 1 79 ? 6.524 -5.307 4.259 1.00 92.50 79 GLU A C 1
ATOM 654 O O . GLU A 1 79 ? 6.064 -5.254 5.397 1.00 92.50 79 GLU A O 1
ATOM 659 N N . MET A 1 80 ? 6.807 -6.480 3.677 1.00 93.94 80 MET A N 1
ATOM 660 C CA . MET A 1 80 ? 6.606 -7.757 4.373 1.00 93.94 80 MET A CA 1
ATOM 661 C C . MET A 1 80 ? 7.473 -7.861 5.633 1.00 93.94 80 MET A C 1
ATOM 663 O O . MET A 1 80 ? 6.962 -8.236 6.685 1.00 93.94 80 MET A O 1
ATOM 667 N N . GLN A 1 81 ? 8.753 -7.487 5.555 1.00 95.38 81 GLN A N 1
ATOM 668 C CA . GLN A 1 81 ? 9.648 -7.496 6.713 1.00 95.38 81 GLN A CA 1
ATOM 669 C C . GLN A 1 81 ? 9.167 -6.520 7.791 1.00 95.38 81 GLN A C 1
ATOM 671 O O . GLN A 1 81 ? 9.082 -6.901 8.952 1.00 95.38 81 GLN A O 1
ATOM 676 N N . ARG A 1 82 ? 8.753 -5.303 7.405 1.00 94.31 82 ARG A N 1
ATOM 677 C CA . ARG A 1 82 ? 8.185 -4.306 8.326 1.00 94.31 82 ARG A CA 1
ATOM 678 C C . ARG A 1 82 ? 6.994 -4.862 9.106 1.00 94.31 82 ARG A C 1
ATOM 680 O O . ARG A 1 82 ? 6.880 -4.618 10.305 1.00 94.31 82 ARG A O 1
ATOM 687 N N . LEU A 1 83 ? 6.102 -5.584 8.430 1.00 93.69 83 LEU A N 1
ATOM 688 C CA . LEU A 1 83 ? 4.923 -6.180 9.057 1.00 93.69 83 LEU A CA 1
ATOM 689 C C . LEU A 1 83 ? 5.297 -7.343 9.982 1.00 93.69 83 LEU A C 1
ATOM 691 O O . LEU A 1 83 ? 4.774 -7.416 11.088 1.00 93.69 83 LEU A O 1
ATOM 695 N N . VAL A 1 84 ? 6.221 -8.214 9.572 1.00 94.56 84 VAL A N 1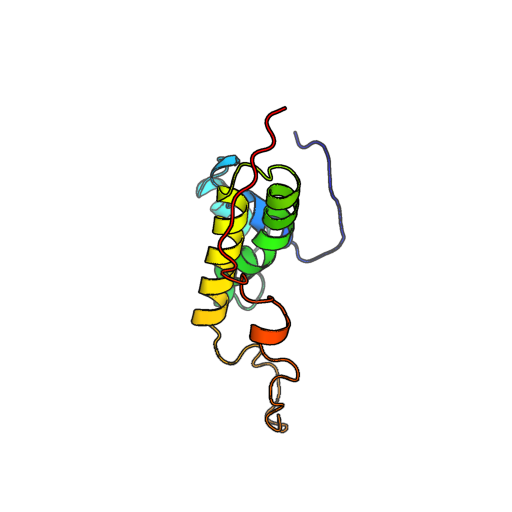
ATOM 696 C CA . VAL A 1 84 ? 6.712 -9.318 10.416 1.00 94.56 84 VAL A CA 1
ATOM 697 C C . VAL A 1 84 ? 7.401 -8.790 11.675 1.00 94.56 84 VAL A C 1
ATOM 699 O O . VAL A 1 84 ? 7.143 -9.292 12.765 1.00 94.56 84 VAL A O 1
ATOM 702 N N . ASP A 1 85 ? 8.220 -7.746 11.544 1.00 95.12 85 ASP A N 1
ATOM 703 C CA . ASP A 1 85 ? 8.913 -7.123 12.675 1.00 95.12 85 ASP A CA 1
ATOM 704 C C . ASP A 1 85 ? 7.928 -6.453 13.644 1.00 95.12 85 ASP A C 1
ATOM 706 O O . ASP A 1 85 ? 8.121 -6.497 14.859 1.00 95.12 85 ASP A O 1
ATOM 710 N N . LYS A 1 86 ? 6.857 -5.839 13.117 1.00 92.62 86 LYS A N 1
ATOM 711 C CA . LYS A 1 86 ? 5.817 -5.191 13.927 1.00 92.62 86 LYS A CA 1
ATOM 712 C C . LYS A 1 86 ? 4.904 -6.202 14.628 1.00 92.62 86 LYS A C 1
ATOM 714 O O . LYS A 1 86 ? 4.509 -5.960 15.766 1.00 92.62 86 LYS A O 1
ATOM 719 N N . TYR A 1 87 ? 4.587 -7.318 13.973 1.00 91.56 87 TYR A N 1
ATOM 720 C CA . TYR A 1 87 ? 3.673 -8.350 14.470 1.00 91.56 87 TYR A CA 1
ATOM 721 C C . TYR A 1 87 ? 4.382 -9.715 14.578 1.00 91.56 87 TYR A C 1
ATOM 723 O O . TYR A 1 87 ? 4.019 -10.662 13.872 1.00 91.56 87 TYR A O 1
ATOM 731 N N . PRO A 1 88 ? 5.379 -9.866 15.474 1.00 89.19 88 PRO A N 1
ATOM 732 C CA . PRO A 1 88 ? 6.206 -11.076 15.551 1.00 89.19 88 PRO A CA 1
ATOM 733 C C . PRO A 1 88 ? 5.420 -12.324 15.976 1.00 89.19 88 PRO A C 1
ATOM 735 O O . PRO A 1 88 ? 5.817 -13.446 15.666 1.00 89.19 88 PRO A O 1
ATOM 738 N N . ASN A 1 89 ? 4.295 -12.135 16.669 1.00 88.12 89 ASN A N 1
ATOM 739 C CA . ASN A 1 89 ? 3.419 -13.213 17.126 1.00 88.12 89 ASN A CA 1
ATOM 740 C C . ASN A 1 89 ? 2.319 -13.564 16.107 1.00 88.12 89 ASN A C 1
ATOM 742 O O . ASN A 1 89 ? 1.580 -14.525 16.314 1.00 88.12 89 ASN A O 1
ATOM 746 N N . GLY A 1 90 ? 2.220 -12.821 14.999 1.00 82.25 90 GLY A N 1
ATOM 747 C CA . GLY A 1 90 ? 1.198 -13.017 13.976 1.00 82.25 90 GLY A CA 1
ATOM 748 C C . GLY A 1 90 ? -0.191 -12.523 14.396 1.00 82.25 90 GLY A C 1
ATOM 749 O O . GLY A 1 90 ? -0.331 -11.473 15.012 1.00 82.25 90 GLY A O 1
ATOM 750 N N . TYR A 1 91 ? -1.229 -13.254 13.986 1.00 75.19 91 TYR A N 1
ATOM 751 C CA . TYR A 1 91 ? -2.629 -12.920 14.253 1.00 75.19 91 TYR A CA 1
ATOM 752 C C . TYR A 1 91 ? -2.991 -13.146 15.728 1.00 75.19 91 TYR A C 1
ATOM 754 O O . TYR A 1 91 ? -2.832 -14.252 16.238 1.00 75.19 91 TYR A O 1
ATOM 762 N N . GLU A 1 92 ? -3.535 -12.120 16.382 1.00 70.94 92 GLU A N 1
ATOM 763 C CA . GLU A 1 92 ? -3.883 -12.129 17.815 1.00 70.94 92 GLU A CA 1
ATOM 764 C C . GLU A 1 92 ? -5.402 -12.251 18.078 1.00 70.94 92 GLU A C 1
ATOM 766 O O . GLU A 1 92 ? -5.872 -11.943 19.172 1.00 70.94 92 GLU A O 1
ATOM 771 N N . GLY A 1 93 ? -6.200 -12.664 17.081 1.00 66.38 93 GLY A N 1
ATOM 772 C CA . GLY A 1 93 ? -7.664 -12.733 17.204 1.00 66.38 93 GLY A CA 1
ATOM 773 C C . GLY A 1 93 ? -8.190 -13.736 18.240 1.00 66.38 93 GLY A C 1
ATOM 774 O O . GLY A 1 93 ? -7.453 -14.588 18.725 1.00 66.38 93 GLY A O 1
ATOM 775 N N . GLU A 1 94 ? -9.482 -13.582 18.559 1.00 52.25 94 GLU A N 1
ATOM 776 C CA . GLU A 1 94 ? -10.205 -13.896 19.811 1.00 52.25 94 GLU A CA 1
ATOM 777 C C . GLU A 1 94 ? -9.954 -15.239 20.534 1.00 52.25 94 GLU A C 1
ATOM 779 O O . GLU A 1 94 ? -10.904 -15.939 20.856 1.00 52.25 94 GLU A O 1
ATOM 784 N N . ASP A 1 95 ? -8.726 -15.572 20.935 1.00 49.47 95 ASP A N 1
ATOM 785 C CA . ASP A 1 95 ? -8.478 -16.735 21.789 1.00 49.47 95 ASP A CA 1
ATOM 786 C C . ASP A 1 95 ? -7.780 -16.383 23.109 1.00 49.47 95 ASP A C 1
ATOM 788 O O . ASP A 1 95 ? -6.592 -16.594 23.343 1.00 49.47 95 ASP A O 1
ATOM 792 N N . LYS A 1 96 ? -8.653 -16.059 24.071 1.00 49.84 96 LYS A N 1
ATOM 793 C CA . LYS A 1 96 ? -8.632 -16.688 25.402 1.00 49.84 96 LYS A CA 1
ATOM 794 C C . LYS A 1 96 ? -8.856 -18.219 25.341 1.00 49.84 96 LYS A C 1
ATOM 796 O O . LYS A 1 96 ? -8.970 -18.843 26.394 1.00 49.84 96 LYS A O 1
ATOM 801 N N . LEU A 1 97 ? -8.899 -18.856 24.166 1.00 49.59 97 LEU A N 1
ATOM 802 C CA . LEU A 1 97 ? -8.968 -20.307 23.995 1.00 49.59 97 LEU A CA 1
ATOM 803 C C . LEU A 1 97 ? -7.735 -20.834 23.240 1.00 49.59 97 LEU A C 1
ATOM 805 O O . LEU A 1 97 ? -7.764 -21.204 22.081 1.00 49.59 97 LEU A O 1
ATOM 809 N N . ALA A 1 98 ? -6.642 -20.954 23.990 1.00 49.53 98 ALA A N 1
ATOM 810 C CA . ALA A 1 98 ? -5.673 -22.040 23.842 1.00 49.53 98 ALA A CA 1
ATOM 811 C C . ALA A 1 98 ? -5.050 -22.274 22.446 1.00 49.53 98 ALA A C 1
ATOM 813 O O . ALA A 1 98 ? -5.188 -23.355 21.868 1.00 49.53 98 ALA A O 1
ATOM 814 N N . VAL A 1 99 ? -4.187 -21.365 21.985 1.00 47.50 99 VAL A N 1
ATOM 815 C CA . VAL A 1 99 ? -3.190 -21.739 20.969 1.00 47.50 99 VAL A CA 1
ATOM 816 C C . VAL A 1 99 ? -2.060 -22.524 21.644 1.00 47.50 99 VAL A C 1
ATOM 818 O O . VAL A 1 99 ? -1.105 -21.970 22.188 1.00 47.50 99 VAL A O 1
ATOM 821 N N . LYS A 1 100 ? -2.162 -23.859 21.606 1.00 48.28 100 LYS A N 1
ATOM 822 C CA . LYS A 1 100 ? -0.991 -24.739 21.727 1.00 48.28 100 LYS A CA 1
ATOM 823 C C . LYS A 1 100 ? -0.015 -24.353 20.618 1.00 48.28 100 LYS A C 1
ATOM 825 O O . LYS A 1 100 ? -0.364 -24.409 19.444 1.00 48.28 100 LYS A O 1
ATOM 830 N N . THR A 1 101 ? 1.199 -23.992 21.010 1.00 44.75 101 THR A N 1
ATOM 831 C CA . THR A 1 101 ? 2.345 -23.674 20.155 1.00 44.75 101 THR A CA 1
ATOM 832 C C . THR A 1 101 ? 2.512 -24.713 19.044 1.00 44.75 101 THR A C 1
ATOM 834 O O . THR A 1 101 ? 3.071 -25.792 19.253 1.00 44.75 101 THR A O 1
ATOM 837 N N . LEU A 1 102 ? 2.033 -24.399 17.841 1.00 51.31 102 LEU A N 1
ATOM 838 C CA . LEU A 1 102 ? 2.376 -25.162 16.649 1.00 51.31 102 LEU A CA 1
ATOM 839 C C . LEU A 1 102 ? 3.763 -24.707 16.205 1.00 51.31 102 LEU A C 1
ATOM 841 O O . LEU A 1 102 ? 3.960 -23.571 15.780 1.00 51.31 102 LEU A O 1
ATOM 845 N N . LYS A 1 103 ? 4.743 -25.605 16.340 1.00 45.25 103 LYS A N 1
ATOM 846 C CA . LYS A 1 103 ? 6.070 -25.412 15.753 1.00 45.25 103 LYS A CA 1
ATOM 847 C C . LYS A 1 103 ? 5.921 -25.276 14.230 1.00 45.25 103 LYS A C 1
ATOM 849 O O . LYS A 1 103 ? 5.108 -26.008 13.655 1.00 45.25 103 LYS A O 1
ATOM 854 N N . PRO A 1 104 ? 6.698 -24.397 13.572 1.00 48.41 104 PRO A N 1
ATOM 855 C CA . PRO A 1 104 ? 6.687 -24.305 12.120 1.00 48.41 104 PRO A CA 1
ATOM 856 C C . PRO A 1 104 ? 6.970 -25.689 11.530 1.00 48.41 104 PRO A C 1
ATOM 858 O O . PRO A 1 104 ? 7.935 -26.348 11.913 1.00 48.41 104 PRO A O 1
ATOM 861 N N . LYS A 1 105 ? 6.087 -26.154 10.639 1.00 57.28 105 LYS A N 1
ATOM 862 C CA . LYS A 1 105 ? 6.145 -27.513 10.077 1.00 57.28 105 LYS A CA 1
ATOM 863 C C . LYS A 1 105 ? 7.251 -27.675 9.025 1.00 57.28 105 LYS A C 1
ATOM 865 O O . LYS A 1 105 ? 7.524 -28.798 8.624 1.00 57.28 105 LYS A O 1
ATOM 870 N N . VAL A 1 106 ? 7.857 -26.572 8.584 1.00 48.53 106 VAL A N 1
ATOM 871 C CA . VAL A 1 106 ? 8.909 -26.539 7.562 1.00 48.53 106 VAL A CA 1
ATOM 872 C C . VAL A 1 106 ? 9.923 -25.470 7.953 1.00 48.53 106 VAL A C 1
ATOM 874 O O . VAL A 1 106 ? 9.548 -24.348 8.304 1.00 48.53 106 VAL A O 1
ATOM 877 N N . SER A 1 107 ? 11.204 -25.824 7.923 1.00 45.81 107 SER A N 1
ATOM 878 C CA . SER A 1 107 ? 12.298 -24.884 8.159 1.00 45.81 107 SER A CA 1
ATOM 879 C C . SER A 1 107 ? 12.452 -23.966 6.944 1.00 45.81 107 SER A C 1
ATOM 881 O O . SER A 1 107 ? 12.422 -24.434 5.811 1.00 45.81 107 SER A O 1
ATOM 883 N N . ILE A 1 108 ? 12.677 -22.664 7.140 1.00 52.34 108 ILE A N 1
ATOM 884 C CA . ILE A 1 108 ? 12.968 -21.715 6.040 1.00 52.34 108 ILE A CA 1
ATOM 885 C C . ILE A 1 108 ? 14.136 -22.175 5.144 1.00 52.34 108 ILE A C 1
ATOM 887 O O . ILE A 1 108 ? 14.164 -21.860 3.956 1.00 52.34 108 ILE A O 1
ATOM 891 N N . ASN A 1 109 ? 15.044 -22.992 5.688 1.00 48.78 109 ASN A N 1
ATOM 892 C CA . ASN A 1 109 ? 16.162 -23.600 4.963 1.00 48.78 109 ASN A CA 1
ATOM 893 C C . ASN A 1 109 ? 15.752 -24.759 4.033 1.00 48.78 109 ASN A C 1
ATOM 895 O O . ASN A 1 109 ? 16.544 -25.158 3.190 1.00 48.78 109 ASN A O 1
ATOM 899 N N . GLU A 1 110 ? 14.546 -25.312 4.183 1.00 54.22 110 GLU A N 1
ATOM 900 C CA . GLU A 1 110 ? 13.993 -26.347 3.294 1.00 54.22 110 GLU A CA 1
ATOM 901 C C . GLU A 1 110 ? 13.229 -25.737 2.108 1.00 54.22 110 GLU A C 1
ATOM 903 O O . GLU A 1 110 ? 13.050 -26.394 1.086 1.00 54.22 110 GLU A O 1
ATOM 908 N N . ILE A 1 111 ? 12.788 -24.479 2.225 1.00 52.75 111 ILE A N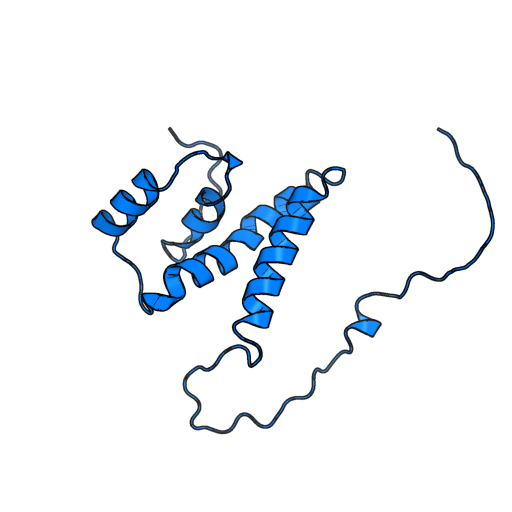 1
ATOM 909 C CA . ILE A 1 111 ? 12.008 -23.772 1.192 1.00 52.75 111 ILE A CA 1
ATOM 910 C C . ILE A 1 111 ? 12.933 -23.102 0.168 1.00 52.75 111 ILE A C 1
ATOM 912 O O . ILE A 1 111 ? 12.598 -23.007 -1.012 1.00 52.75 111 ILE A O 1
ATOM 916 N N . ILE A 1 112 ? 14.103 -22.640 0.614 1.00 43.00 112 ILE A N 1
ATOM 917 C CA . ILE A 1 112 ? 15.108 -21.995 -0.229 1.00 43.00 112 ILE A CA 1
ATOM 918 C C . ILE A 1 112 ? 16.358 -22.880 -0.198 1.00 43.00 112 ILE A C 1
ATOM 920 O O . ILE A 1 112 ? 17.068 -22.865 0.810 1.00 43.00 112 ILE A O 1
ATOM 924 N N . PRO A 1 113 ? 16.651 -23.661 -1.256 1.00 45.16 113 PRO A N 1
ATOM 925 C CA . PRO A 1 113 ? 17.911 -24.382 -1.315 1.00 45.16 113 PRO A CA 1
ATOM 926 C C . PRO A 1 113 ? 19.058 -23.369 -1.268 1.00 45.16 113 PRO A C 1
ATOM 928 O O . PRO A 1 113 ? 19.085 -22.400 -2.031 1.00 45.16 113 PRO A O 1
ATOM 931 N N . GLN A 1 114 ? 19.984 -23.579 -0.332 1.00 48.62 114 GLN A N 1
ATOM 932 C CA . GLN A 1 114 ? 21.190 -22.765 -0.215 1.00 48.62 114 GLN A CA 1
ATOM 933 C C . GLN A 1 114 ? 21.961 -22.836 -1.541 1.00 48.62 114 GLN A C 1
ATOM 935 O O . GLN A 1 114 ? 22.093 -23.934 -2.090 1.00 48.62 114 GLN A O 1
ATOM 940 N N . PRO A 1 115 ? 22.468 -21.711 -2.076 1.00 43.56 115 PRO A N 1
ATOM 941 C CA . PRO A 1 115 ? 23.274 -21.747 -3.285 1.00 43.56 115 PRO A CA 1
ATOM 942 C C . PRO A 1 115 ? 24.499 -22.624 -3.024 1.00 43.56 115 PRO A C 1
ATOM 944 O O . PRO A 1 115 ? 25.334 -22.317 -2.171 1.00 43.56 115 PRO A O 1
ATOM 947 N N . THR A 1 116 ? 24.587 -23.745 -3.737 1.00 47.34 116 THR A N 1
ATOM 948 C CA . THR A 1 116 ? 25.759 -24.613 -3.714 1.00 47.34 116 THR A CA 1
ATOM 949 C C . THR A 1 116 ? 26.925 -23.823 -4.288 1.00 47.34 116 THR A C 1
ATOM 951 O O . THR A 1 116 ? 26.948 -23.499 -5.476 1.00 47.34 116 THR A O 1
ATOM 954 N N . LEU A 1 117 ? 27.885 -23.485 -3.430 1.00 44.00 117 LEU A N 1
ATOM 955 C CA . LEU A 1 117 ? 29.197 -23.001 -3.839 1.00 44.00 117 LEU A CA 1
ATOM 956 C C . LEU A 1 117 ? 29.953 -24.165 -4.492 1.00 44.00 117 LEU A C 1
ATOM 958 O O . LEU A 1 117 ? 30.848 -24.748 -3.891 1.00 44.00 117 LEU A O 1
ATOM 962 N N . GLU A 1 118 ? 29.578 -24.515 -5.719 1.00 41.69 118 GLU A N 1
ATOM 963 C CA . GLU A 1 118 ? 30.405 -25.338 -6.590 1.00 41.69 118 GLU A CA 1
ATOM 964 C C . GLU A 1 118 ? 31.076 -24.427 -7.615 1.00 41.69 118 GLU A C 1
ATOM 966 O O . GLU A 1 118 ? 30.510 -23.944 -8.592 1.00 41.69 118 GLU A O 1
ATOM 971 N N . THR A 1 119 ? 32.328 -24.137 -7.289 1.00 40.66 119 THR A N 1
ATOM 972 C CA . THR A 1 119 ? 33.376 -23.637 -8.166 1.00 40.66 119 THR A CA 1
ATOM 973 C C . THR A 1 119 ? 33.412 -24.375 -9.507 1.00 40.66 119 THR A C 1
ATOM 975 O O . THR A 1 119 ? 33.539 -25.596 -9.516 1.00 40.66 119 THR A O 1
ATOM 978 N N . GLY A 1 120 ? 33.458 -23.637 -10.622 1.00 34.19 120 GLY A N 1
ATOM 979 C CA . GLY A 1 120 ? 34.013 -24.152 -11.880 1.00 34.19 120 GLY A CA 1
ATOM 980 C C . GLY A 1 120 ? 33.270 -23.744 -13.150 1.00 34.19 120 GLY A C 1
ATOM 981 O O . GLY A 1 120 ? 32.436 -24.484 -13.644 1.00 34.19 120 GLY A O 1
ATOM 982 N N . THR A 1 121 ? 33.626 -22.578 -13.692 1.00 36.66 121 THR A N 1
ATOM 983 C CA . THR A 1 121 ? 33.717 -22.251 -15.129 1.00 36.66 121 THR A CA 1
ATOM 984 C C . THR A 1 121 ? 32.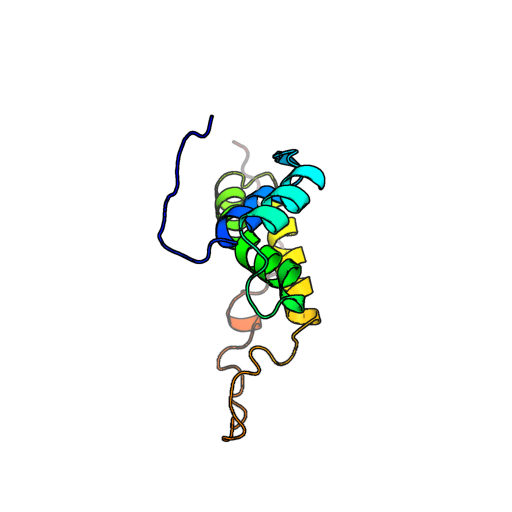937 -23.125 -16.129 1.00 36.66 121 THR A C 1
ATOM 986 O O . THR A 1 121 ? 33.424 -24.188 -16.497 1.00 36.66 121 THR A O 1
ATOM 989 N N . GLN A 1 122 ? 31.907 -22.566 -16.781 1.00 35.12 122 GLN A N 1
ATOM 990 C CA . GLN A 1 122 ? 31.963 -22.428 -18.244 1.00 35.12 122 GLN A CA 1
ATOM 991 C C . GLN A 1 122 ? 31.040 -21.334 -18.797 1.00 35.12 122 GLN A C 1
ATOM 993 O O . GLN A 1 122 ? 29.863 -21.213 -18.476 1.00 35.12 122 GLN A O 1
ATOM 998 N N . ILE A 1 123 ? 31.663 -20.530 -19.648 1.00 41.69 123 ILE A N 1
ATOM 999 C CA . ILE A 1 123 ? 31.151 -19.442 -20.470 1.00 41.69 123 ILE A CA 1
ATOM 1000 C C . ILE A 1 123 ? 30.065 -19.964 -21.416 1.00 41.69 123 ILE A C 1
ATOM 1002 O O . ILE A 1 123 ? 30.335 -20.909 -22.151 1.00 41.69 123 ILE A O 1
ATOM 1006 N N . ILE A 1 124 ? 28.924 -19.274 -21.520 1.00 37.28 124 ILE A N 1
ATOM 1007 C CA . ILE A 1 124 ? 28.165 -19.222 -22.778 1.00 37.28 124 ILE A CA 1
ATOM 1008 C C . ILE A 1 124 ? 27.772 -17.767 -23.045 1.00 37.28 124 ILE A C 1
ATOM 1010 O O . ILE A 1 124 ? 26.898 -17.201 -22.395 1.00 37.28 124 ILE A O 1
ATOM 1014 N N . ARG A 1 125 ? 28.477 -17.171 -24.012 1.00 35.41 125 ARG A N 1
ATOM 1015 C CA . ARG A 1 125 ? 28.001 -16.035 -24.800 1.00 35.41 125 ARG A CA 1
ATOM 1016 C C . ARG A 1 125 ? 26.958 -16.559 -25.785 1.00 35.41 125 ARG A C 1
ATOM 1018 O O . ARG A 1 125 ? 27.318 -17.443 -26.560 1.00 35.41 125 ARG A O 1
ATOM 1025 N N . VAL A 1 126 ? 25.771 -15.958 -25.807 1.00 41.94 126 VAL A N 1
ATOM 1026 C CA . VAL A 1 126 ? 25.058 -15.537 -27.028 1.00 41.94 126 VAL A CA 1
ATOM 1027 C C . VAL A 1 126 ? 24.316 -14.254 -26.688 1.00 41.94 126 VAL A C 1
ATOM 1029 O O . VAL A 1 126 ? 23.654 -14.248 -25.628 1.00 41.94 126 VAL A O 1
#

Sequence (126 aa):
MLFDSCAFWGHNEADLGTWRAARYNLGAPFFKEYRKKMGVSEPKEDWDDRNALYAPRYDLPLSAMFREEPKFRNMAMAEMQRLVDKYPNGYEGEDKLAVKTLKPKVSINEIIPQPTLETGTQIIRV

Radius of gyration: 19.9 Å; chains: 1; bounding box: 50×43×52 Å

Foldseek 3Di:
DDDDDPDDDDDPCLVVLCVPDVVNVCDDVNVVVVCVVVNQDPPNVCSVLVSLVSNCVPLVVVCVVCVVDCVSVVSNVVSVVVNCVVCVVPDPPDDVPDDDDDDPPDDPCRVDPDPPPDDDDDDDDD

pLDDT: mean 78.42, std 20.24, range [34.19, 95.81]

Secondary structure (DSSP, 8-state):
---S----SS-TTTTHHHHTSGGG--HHHHHHHHHHHH--PSSGGGHHHHHHHHTHHHHHHHHHH-TT-HHHHHHHHHHHHHHHHH-TT----S-SS-------SS-HHHHS--------------

Organism: NCBI:txid1447875